Protein AF-A0A0P0WPS3-F1 (afdb_monomer)

Radius of gyration: 24.58 Å; Cα contacts (8 Å, |Δi|>4): 95; chains: 1; bounding box: 66×48×51 Å

Nearest PDB structures (foldseek):
  7q2n-assembly1_BBB  TM=8.056E-01  e=1.743E+00  Bos taurus
  2ya3-assembly1_B  TM=7.926E-01  e=4.253E+00  Homo sapiens
  4wpy-assembly1_A-2  TM=3.684E-01  e=7.079E+00  Mycobacterium tuberculosis H37Rv
  8yka-assembly1_2  TM=2.834E-01  e=4.253E+00  Homo sapiens

Secondary structure (DSSP, 8-state):
-PPP--TTTTS-TT---TT--EEEEE-TT--EEEEEEEEETTEEEEEEEEE-SSS---GGGS-HHHHHHHTTS-SSPPPHHHHHHHHHHHHHHHHHHHHHHHHHHHHHHSS----------

Organism: Oryza sativa subsp. japonica (NCBI:txid39947)

InterPro domains:
  IPR007763 NADH dehydrogenase [ubiquinone] 1 alpha subcomplex subunit 12 [PF05071] (23-98)
  IPR007763 NADH dehydrogenase [ubiquinone] 1 alpha subcomplex subunit 12 [PTHR12910] (20-105)

Solvent-accessible surface area (backbone atoms only — not comparable to full-atom values): 7709 Å² total; per-residue (Å²): 136,85,78,80,80,59,88,70,66,81,77,56,100,75,80,84,52,86,68,45,79,41,82,76,50,66,52,97,81,52,30,36,33,36,37,31,48,43,77,54,96,88,40,81,43,76,50,56,52,75,47,59,52,70,90,64,77,58,73,83,75,57,54,66,63,56,51,37,30,57,70,62,78,35,90,58,78,75,48,75,67,56,52,52,53,51,49,54,50,51,51,51,51,52,50,50,52,52,51,54,56,48,52,56,48,50,62,51,65,73,46,66,80,78,88,72,85,88,88,83,132

Mean predicted aligned error: 14.57 Å

Structure (mmCIF, N/CA/C/O backbone):
data_AF-A0A0P0WPS3-F1
#
_entry.id   AF-A0A0P0WPS3-F1
#
loop_
_atom_site.group_PDB
_atom_site.id
_atom_site.type_symbol
_atom_site.label_atom_id
_atom_site.label_alt_id
_atom_site.label_comp_id
_atom_site.label_asym_id
_atom_site.label_entity_id
_atom_site.label_seq_id
_atom_site.pdbx_PDB_ins_code
_atom_site.Cartn_x
_atom_site.Cartn_y
_atom_site.Cartn_z
_atom_site.occupancy
_atom_site.B_iso_or_equiv
_atom_site.auth_seq_id
_atom_site.auth_comp_id
_atom_site.auth_asym_id
_atom_site.auth_atom_id
_atom_site.pdbx_PDB_model_num
ATOM 1 N N . ILE A 1 1 ? 18.694 13.861 -26.338 1.00 37.62 1 ILE A N 1
ATOM 2 C CA . ILE A 1 1 ? 17.972 13.960 -25.041 1.00 37.62 1 ILE A CA 1
ATOM 3 C C . ILE A 1 1 ? 16.511 13.584 -25.287 1.00 37.62 1 ILE A C 1
ATOM 5 O O . ILE A 1 1 ? 15.753 14.385 -25.819 1.00 37.62 1 ILE A O 1
ATOM 9 N N . GLY A 1 2 ? 16.146 12.322 -25.041 1.00 38.88 2 GLY A N 1
ATOM 10 C CA . GLY A 1 2 ? 14.809 11.796 -25.344 1.00 38.88 2 GLY A CA 1
ATOM 11 C C . GLY A 1 2 ? 13.802 12.189 -24.266 1.00 38.88 2 GLY A C 1
ATOM 12 O O . GLY A 1 2 ? 13.968 11.822 -23.107 1.00 38.88 2 GLY A O 1
ATOM 13 N N . ARG A 1 3 ? 12.770 12.948 -24.641 1.00 44.50 3 ARG A N 1
ATOM 14 C CA . ARG A 1 3 ? 11.701 13.388 -23.737 1.00 44.50 3 ARG A CA 1
ATOM 15 C C . ARG A 1 3 ? 10.799 12.186 -23.414 1.00 44.50 3 ARG A C 1
ATOM 17 O O . ARG A 1 3 ? 10.202 11.614 -24.324 1.00 44.50 3 ARG A O 1
ATOM 24 N N . CYS A 1 4 ? 10.718 11.788 -22.144 1.00 40.66 4 CYS A N 1
ATOM 25 C CA . CYS A 1 4 ? 9.816 10.725 -21.697 1.00 40.66 4 CYS A CA 1
ATOM 26 C C . CYS A 1 4 ? 8.362 11.166 -21.945 1.00 40.66 4 CYS A C 1
ATOM 28 O O . CYS A 1 4 ? 7.926 12.194 -21.428 1.00 40.66 4 CYS A O 1
ATOM 30 N N . ARG A 1 5 ? 7.634 10.430 -22.794 1.00 45.94 5 ARG A N 1
ATOM 31 C CA . ARG A 1 5 ? 6.249 10.735 -23.201 1.00 45.94 5 ARG A CA 1
ATOM 32 C C . ARG A 1 5 ? 5.192 10.173 -22.245 1.00 45.94 5 ARG A C 1
ATOM 34 O O . ARG A 1 5 ? 4.003 10.338 -22.509 1.00 45.94 5 ARG A O 1
ATOM 41 N N . SER A 1 6 ? 5.585 9.528 -21.146 1.00 46.59 6 SER A N 1
ATOM 42 C CA . SER A 1 6 ? 4.623 9.044 -20.160 1.00 46.59 6 SER A CA 1
ATOM 43 C C . SER A 1 6 ? 3.906 10.240 -19.531 1.00 46.59 6 SER A C 1
ATOM 45 O O . SER A 1 6 ? 4.515 11.146 -18.961 1.00 46.59 6 SER A O 1
ATOM 47 N N . SER A 1 7 ? 2.572 10.256 -19.613 1.00 50.09 7 SER A N 1
ATOM 48 C CA . SER A 1 7 ? 1.736 11.308 -19.012 1.00 50.09 7 SER A CA 1
ATOM 49 C C . SER A 1 7 ? 1.868 11.393 -17.482 1.00 50.09 7 SER A C 1
ATOM 51 O O . SER A 1 7 ? 1.290 12.281 -16.862 1.00 50.09 7 SER A O 1
ATOM 53 N N . TRP A 1 8 ? 2.622 10.465 -16.897 1.00 49.78 8 TRP A N 1
ATOM 54 C CA . TRP A 1 8 ? 2.817 10.213 -15.478 1.00 49.78 8 TRP A CA 1
ATOM 55 C C . TRP A 1 8 ? 4.001 10.993 -14.895 1.00 49.78 8 TRP A C 1
ATOM 57 O O . TRP A 1 8 ? 3.974 11.363 -13.727 1.00 49.78 8 TRP A O 1
ATOM 67 N N . CYS A 1 9 ? 4.997 11.353 -15.714 1.00 50.47 9 CYS A N 1
ATOM 68 C CA . CYS A 1 9 ? 6.185 12.087 -15.264 1.00 50.47 9 CYS A CA 1
ATOM 69 C C . CYS A 1 9 ? 5.965 13.599 -15.050 1.00 50.47 9 CYS A C 1
ATOM 71 O O . CYS A 1 9 ? 6.931 14.320 -14.818 1.00 50.47 9 CYS A O 1
ATOM 73 N N . ARG A 1 10 ? 4.729 14.117 -15.106 1.00 51.72 10 ARG A N 1
ATOM 74 C CA . ARG A 1 10 ? 4.473 15.567 -14.959 1.00 51.72 10 ARG A CA 1
ATOM 75 C C . ARG A 1 10 ? 4.491 16.091 -13.513 1.00 51.72 10 ARG A C 1
ATOM 77 O O . ARG A 1 10 ? 4.317 17.287 -13.329 1.00 51.72 10 ARG A O 1
ATOM 84 N N . GLY A 1 11 ? 4.699 15.239 -12.504 1.00 50.69 11 GLY A N 1
ATOM 85 C CA . GLY A 1 11 ? 4.648 15.640 -11.087 1.00 50.69 11 GLY A CA 1
ATOM 86 C C . GLY A 1 11 ? 5.979 15.629 -10.329 1.00 50.69 11 GLY A C 1
ATOM 87 O O . GLY A 1 11 ? 6.075 16.246 -9.276 1.00 50.69 11 GLY A O 1
ATOM 88 N N . CYS A 1 12 ? 7.018 14.966 -10.844 1.00 50.66 12 CYS A N 1
ATOM 89 C CA . CYS A 1 12 ? 8.293 14.825 -10.138 1.00 50.66 12 CYS A CA 1
ATOM 90 C C . CYS A 1 12 ? 9.340 15.718 -10.812 1.00 50.66 12 CYS A C 1
ATOM 92 O O . CYS A 1 12 ? 9.946 15.313 -11.804 1.00 50.66 12 CYS A O 1
ATOM 94 N N . TRP A 1 13 ? 9.556 16.926 -10.282 1.00 50.75 13 TRP A N 1
ATOM 95 C CA . TRP A 1 13 ? 10.425 17.984 -10.838 1.00 50.75 13 TRP A CA 1
ATOM 96 C C . TRP A 1 13 ? 11.934 17.622 -10.942 1.00 50.75 13 TRP A C 1
ATOM 98 O O . TRP A 1 13 ? 12.768 18.498 -11.137 1.00 50.75 13 TRP A O 1
ATOM 108 N N . GLY A 1 14 ? 12.315 16.339 -10.867 1.00 49.66 14 GLY A N 1
ATOM 109 C CA . GLY A 1 14 ? 13.713 15.887 -10.929 1.00 49.66 14 GLY A CA 1
ATOM 110 C C . GLY A 1 14 ? 13.968 14.474 -11.476 1.00 49.66 14 GLY A C 1
ATOM 111 O O . GLY A 1 14 ? 15.123 14.051 -11.530 1.00 49.66 14 GLY A O 1
ATOM 112 N N . CYS A 1 15 ? 12.954 13.719 -11.917 1.00 52.62 15 CYS A N 1
ATOM 113 C CA . CYS A 1 15 ? 13.164 12.347 -12.410 1.00 52.62 15 CYS A CA 1
ATOM 114 C C . CYS A 1 15 ? 13.549 12.316 -13.897 1.00 52.62 15 CYS A C 1
ATOM 116 O O . CYS A 1 15 ? 12.742 12.008 -14.767 1.00 52.62 15 CYS A O 1
ATOM 118 N N . SER A 1 16 ? 14.810 12.647 -14.188 1.00 53.50 16 SER A N 1
ATOM 119 C CA . SER A 1 16 ? 15.338 12.761 -15.559 1.00 53.50 16 SER A CA 1
ATOM 120 C C . SER A 1 16 ? 16.049 11.499 -16.083 1.00 53.50 16 SER A C 1
ATOM 122 O O . SER A 1 16 ? 16.721 11.549 -17.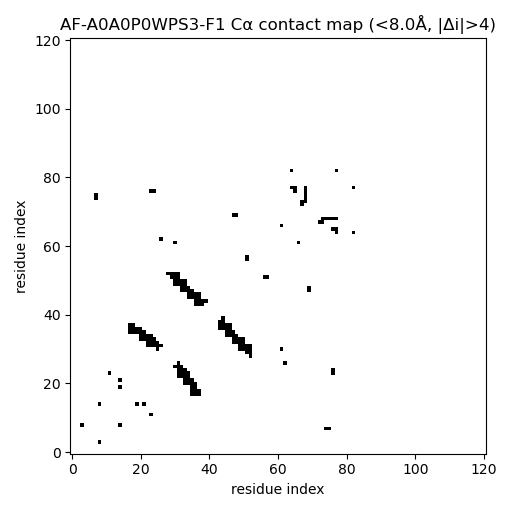109 1.00 53.50 16 SER A O 1
ATOM 124 N N . ALA A 1 17 ? 15.951 10.349 -15.404 1.00 53.94 17 ALA A N 1
ATOM 125 C CA . ALA A 1 17 ? 16.716 9.158 -15.785 1.00 53.94 17 ALA A CA 1
ATOM 126 C C . ALA A 1 17 ? 15.872 7.885 -15.846 1.00 53.94 17 ALA A C 1
ATOM 128 O O . ALA A 1 17 ? 15.245 7.493 -14.861 1.00 53.94 17 ALA A O 1
ATOM 129 N N . ARG A 1 18 ? 15.947 7.203 -16.996 1.00 60.72 18 ARG A N 1
ATOM 130 C CA . ARG A 1 18 ? 15.572 5.789 -17.131 1.00 60.72 18 ARG A CA 1
ATOM 131 C C . ARG A 1 18 ? 16.290 4.977 -16.049 1.00 60.72 18 ARG A C 1
ATOM 133 O O . ARG A 1 18 ? 17.467 5.220 -15.784 1.00 60.72 18 ARG A O 1
ATOM 140 N N . GLY A 1 19 ? 15.587 4.051 -15.403 1.00 66.75 19 GLY A N 1
ATOM 141 C CA . GLY A 1 19 ? 16.182 3.151 -14.419 1.00 66.75 19 GLY A CA 1
ATOM 142 C C . GLY A 1 19 ? 16.510 3.746 -13.042 1.00 66.75 19 GLY A C 1
ATOM 143 O O . GLY A 1 19 ? 17.018 2.993 -12.211 1.00 66.75 19 GLY A O 1
ATOM 144 N N . ARG A 1 20 ? 16.209 5.020 -12.736 1.00 75.75 20 ARG A N 1
ATOM 145 C CA . ARG A 1 20 ? 16.279 5.526 -11.348 1.00 75.75 20 ARG A CA 1
ATOM 146 C C . ARG A 1 20 ? 14.961 5.290 -10.612 1.00 75.75 20 ARG A C 1
ATOM 148 O O . ARG A 1 20 ? 13.888 5.502 -11.170 1.00 75.75 20 ARG A O 1
ATOM 155 N N . ARG A 1 21 ? 15.059 4.881 -9.342 1.00 86.38 21 ARG A N 1
ATOM 156 C CA . ARG A 1 21 ? 13.918 4.871 -8.418 1.00 86.38 21 ARG A CA 1
ATOM 157 C C . ARG A 1 21 ? 13.489 6.310 -8.120 1.00 86.38 21 ARG A C 1
ATOM 159 O O . ARG A 1 21 ? 14.332 7.147 -7.809 1.00 86.38 21 ARG A O 1
ATOM 166 N N . CYS A 1 22 ? 12.194 6.579 -8.186 1.00 87.56 22 CYS A N 1
ATOM 167 C CA . CYS A 1 22 ? 11.591 7.871 -7.876 1.00 87.56 22 CYS A CA 1
ATOM 168 C C . CYS A 1 22 ? 10.641 7.699 -6.696 1.00 87.56 22 CYS A C 1
ATOM 170 O O . CYS A 1 22 ? 9.760 6.842 -6.745 1.00 87.56 22 CYS A O 1
ATOM 172 N N . GLN A 1 23 ? 10.824 8.488 -5.635 1.00 89.69 23 GLN A N 1
ATOM 173 C CA . GLN A 1 23 ? 9.855 8.535 -4.543 1.00 89.69 23 GLN A CA 1
ATOM 174 C C . GLN A 1 23 ? 8.621 9.299 -5.014 1.00 89.69 23 GLN A C 1
ATOM 176 O O . GLN A 1 23 ? 8.730 10.426 -5.487 1.00 89.69 23 GLN A O 1
ATOM 181 N N . VAL A 1 24 ? 7.459 8.671 -4.888 1.00 90.12 24 VAL A N 1
ATOM 182 C CA . VAL A 1 24 ? 6.177 9.215 -5.344 1.00 90.12 24 VAL A CA 1
ATOM 183 C C . VAL A 1 24 ? 5.407 9.845 -4.189 1.00 90.12 24 VAL A C 1
ATOM 185 O O . VAL A 1 24 ? 4.739 10.857 -4.371 1.00 90.12 24 VAL A O 1
ATOM 188 N N . GLY A 1 25 ? 5.527 9.275 -2.991 1.00 90.38 25 GLY A N 1
ATOM 189 C CA . GLY A 1 25 ? 4.886 9.812 -1.799 1.00 90.38 25 GLY A CA 1
ATOM 190 C C . GLY A 1 25 ? 5.204 9.013 -0.546 1.00 90.38 25 GLY A C 1
ATOM 191 O O . GLY A 1 25 ? 6.032 8.095 -0.558 1.00 90.38 25 GLY A O 1
ATOM 192 N N . ALA A 1 26 ? 4.541 9.392 0.538 1.00 91.75 26 ALA A N 1
ATOM 193 C CA . ALA A 1 26 ? 4.541 8.676 1.800 1.00 91.75 26 ALA A CA 1
ATOM 194 C C . ALA A 1 26 ? 3.142 8.730 2.422 1.00 91.75 26 ALA A C 1
ATOM 196 O O . ALA A 1 26 ? 2.398 9.681 2.175 1.00 91.75 26 ALA A O 1
ATOM 197 N N . ASP A 1 27 ? 2.784 7.719 3.209 1.00 90.25 27 ASP A N 1
ATOM 198 C CA . ASP A 1 27 ? 1.541 7.722 3.984 1.00 90.25 27 ASP A CA 1
ATOM 199 C C . ASP A 1 27 ? 1.757 8.207 5.427 1.00 90.25 27 ASP A C 1
ATOM 201 O O . ASP A 1 27 ? 2.877 8.488 5.861 1.00 90.25 27 ASP A O 1
ATOM 205 N N . LYS A 1 28 ? 0.662 8.287 6.193 1.00 87.81 28 LYS A N 1
ATOM 206 C CA . LYS A 1 28 ? 0.682 8.693 7.607 1.00 87.81 28 LYS A CA 1
ATOM 207 C C . LYS A 1 28 ? 1.438 7.723 8.525 1.00 87.81 28 LYS A C 1
ATOM 209 O O . LYS A 1 28 ? 1.840 8.109 9.617 1.00 87.81 28 LYS A O 1
ATOM 214 N N . PHE A 1 29 ? 1.620 6.473 8.097 1.00 87.69 29 PHE A N 1
ATOM 215 C CA . PHE A 1 29 ? 2.398 5.468 8.822 1.00 87.69 29 PHE A CA 1
ATOM 216 C C . PHE A 1 29 ? 3.895 5.588 8.504 1.00 87.69 29 PHE A C 1
ATOM 218 O O . PHE A 1 29 ? 4.732 5.019 9.198 1.00 87.69 29 PHE A O 1
ATOM 225 N N . GLY A 1 30 ? 4.247 6.409 7.510 1.00 88.62 30 GLY A N 1
ATOM 226 C CA . GLY A 1 30 ? 5.602 6.672 7.055 1.00 88.62 30 GLY A CA 1
ATOM 227 C C . GLY A 1 30 ? 6.119 5.653 6.045 1.00 88.62 30 GLY A C 1
ATOM 228 O O . GLY A 1 30 ? 7.316 5.668 5.746 1.00 88.62 30 GLY A O 1
ATOM 229 N N . ASN A 1 31 ? 5.244 4.806 5.500 1.00 92.06 31 ASN A N 1
ATOM 230 C CA . ASN A 1 31 ? 5.594 3.953 4.374 1.00 92.06 31 ASN A CA 1
ATOM 231 C C . ASN A 1 31 ? 5.870 4.840 3.162 1.00 92.06 31 ASN A C 1
ATOM 233 O O . ASN A 1 31 ? 5.136 5.798 2.905 1.00 92.06 31 ASN A O 1
ATOM 237 N N . ARG A 1 32 ? 6.933 4.539 2.419 1.00 92.56 32 ARG A N 1
ATOM 238 C CA . ARG A 1 32 ? 7.357 5.317 1.251 1.00 92.56 32 ARG A CA 1
ATOM 239 C C . ARG A 1 32 ? 7.064 4.547 -0.023 1.00 92.56 32 ARG A C 1
ATOM 241 O O . ARG A 1 32 ? 7.406 3.375 -0.138 1.00 92.56 32 ARG A O 1
ATOM 248 N N . TYR A 1 33 ? 6.495 5.231 -1.002 1.00 93.38 33 TYR A N 1
ATOM 249 C CA . TYR A 1 33 ? 6.058 4.629 -2.255 1.00 93.38 33 TYR A CA 1
ATOM 250 C C . TYR A 1 33 ? 6.972 5.063 -3.387 1.00 93.38 33 TYR A C 1
ATOM 252 O O . TYR A 1 33 ? 7.309 6.245 -3.506 1.00 93.38 33 TYR A O 1
ATOM 260 N N . PHE A 1 34 ? 7.373 4.109 -4.219 1.00 92.44 34 PHE A N 1
ATOM 261 C CA . PHE A 1 34 ? 8.365 4.318 -5.261 1.00 92.44 34 PHE A CA 1
ATOM 262 C C . PHE A 1 34 ? 7.886 3.815 -6.612 1.00 92.44 34 PHE A C 1
ATOM 264 O O . PHE A 1 34 ? 7.082 2.888 -6.712 1.00 92.44 34 PHE A O 1
ATOM 271 N N . THR A 1 35 ? 8.431 4.430 -7.655 1.00 91.00 35 THR A N 1
ATOM 272 C CA . THR A 1 35 ? 8.283 3.984 -9.034 1.00 91.00 35 THR A CA 1
ATOM 273 C C . THR A 1 35 ? 9.638 3.880 -9.725 1.00 91.00 35 THR A C 1
ATOM 275 O O . THR A 1 35 ? 10.572 4.622 -9.402 1.00 91.00 35 THR A O 1
ATOM 278 N N . ARG A 1 36 ? 9.754 2.965 -10.685 1.00 87.81 36 ARG A N 1
ATOM 279 C CA . ARG A 1 36 ? 10.887 2.868 -11.607 1.00 87.81 36 ARG A CA 1
ATOM 280 C C . ARG A 1 36 ? 10.383 2.435 -12.962 1.00 87.81 36 ARG A C 1
ATOM 282 O O . ARG A 1 36 ? 9.658 1.453 -13.070 1.00 87.81 36 ARG A O 1
ATOM 289 N N . VAL A 1 37 ? 10.820 3.155 -13.984 1.00 85.94 37 VAL A N 1
ATOM 290 C CA . VAL A 1 37 ? 10.582 2.763 -15.367 1.00 85.94 37 VAL A CA 1
ATOM 291 C C . VAL A 1 37 ? 11.771 1.938 -15.839 1.00 85.94 37 VAL A C 1
ATOM 293 O O . VAL A 1 37 ? 12.912 2.420 -15.806 1.00 85.94 37 VAL A O 1
ATOM 296 N N . GLU A 1 38 ? 11.492 0.710 -16.252 1.00 85.56 38 GLU A N 1
ATOM 297 C CA . GLU A 1 38 ? 12.445 -0.239 -16.821 1.00 85.56 38 GLU A CA 1
ATOM 298 C C . GLU A 1 38 ? 11.981 -0.642 -18.222 1.00 85.56 38 GLU A C 1
ATOM 300 O O . GLU A 1 38 ? 10.789 -0.635 -18.519 1.00 85.56 38 GLU A O 1
ATOM 305 N N . GLU A 1 39 ? 12.931 -0.952 -19.097 1.00 86.25 39 GLU A N 1
ATOM 306 C CA . GLU A 1 39 ? 12.632 -1.543 -20.399 1.00 86.25 39 GLU A CA 1
ATOM 307 C C . GLU A 1 39 ? 12.705 -3.063 -20.238 1.00 86.25 39 GLU A C 1
ATOM 309 O O . GLU A 1 39 ? 13.758 -3.593 -19.882 1.00 86.25 39 GLU A O 1
ATOM 314 N N . VAL A 1 40 ? 11.576 -3.743 -20.433 1.00 84.44 40 VAL A N 1
ATOM 315 C CA . VAL A 1 40 ? 11.436 -5.201 -20.360 1.00 84.44 40 VAL A CA 1
ATOM 316 C C . VAL A 1 40 ? 10.905 -5.655 -21.717 1.00 84.44 40 VAL A C 1
ATOM 318 O O . VAL A 1 40 ? 9.854 -5.192 -22.149 1.00 84.44 40 VAL A O 1
ATOM 321 N N . ASP A 1 41 ? 11.668 -6.479 -22.437 1.00 86.38 41 ASP A N 1
ATOM 322 C CA . ASP A 1 41 ? 11.313 -6.989 -23.775 1.00 86.38 41 ASP A CA 1
ATOM 323 C C . ASP A 1 41 ? 10.932 -5.899 -24.804 1.00 8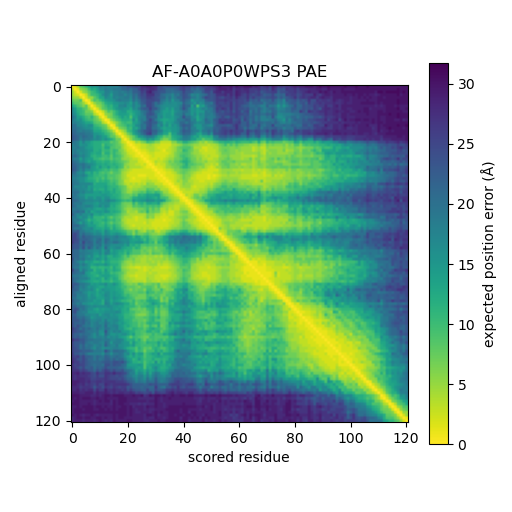6.38 41 ASP A C 1
ATOM 325 O O . ASP A 1 41 ? 10.042 -6.066 -25.636 1.00 86.38 41 ASP A O 1
ATOM 329 N N . GLY A 1 42 ? 11.599 -4.740 -24.742 1.00 86.19 42 GLY A N 1
ATOM 330 C CA . GLY A 1 42 ? 11.320 -3.586 -25.609 1.00 86.19 42 GLY A CA 1
ATOM 331 C C . GLY A 1 42 ? 10.068 -2.788 -25.222 1.00 86.19 42 GLY A C 1
ATOM 332 O O . GLY A 1 42 ? 9.748 -1.784 -25.864 1.00 86.19 42 GLY A O 1
ATOM 333 N N . VAL A 1 43 ? 9.374 -3.188 -24.154 1.00 83.69 43 VAL A N 1
ATOM 334 C CA . VAL A 1 43 ? 8.235 -2.477 -23.577 1.00 83.69 43 VAL A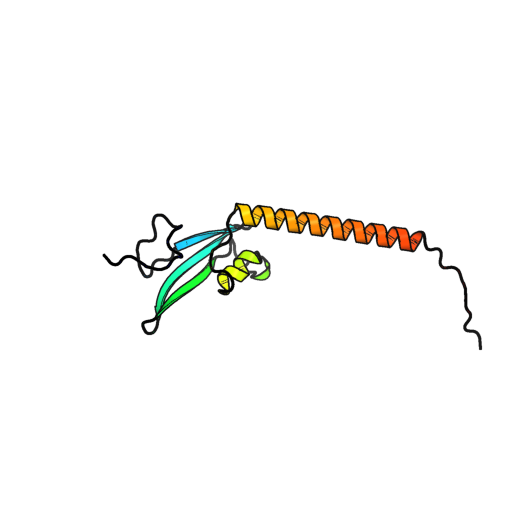 CA 1
ATOM 335 C C . VAL A 1 43 ? 8.698 -1.694 -22.351 1.00 83.69 43 VAL A C 1
ATOM 337 O O . VAL A 1 43 ? 9.390 -2.198 -21.471 1.00 83.69 43 VAL A O 1
ATOM 340 N N . MET A 1 44 ? 8.319 -0.418 -22.286 1.00 82.81 44 MET A N 1
ATOM 341 C CA . MET A 1 44 ? 8.596 0.424 -21.122 1.00 82.81 44 MET A CA 1
ATOM 342 C C . MET A 1 44 ? 7.577 0.114 -20.023 1.00 82.81 44 MET A C 1
ATOM 344 O O . MET A 1 44 ? 6.440 0.586 -20.085 1.00 82.81 44 MET A O 1
ATOM 348 N N . GLU A 1 45 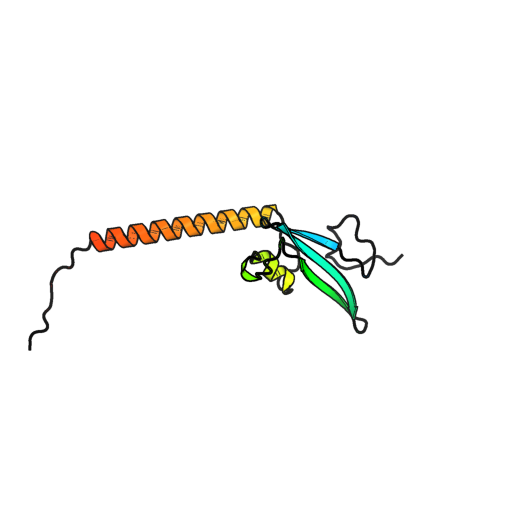? 7.989 -0.649 -19.015 1.00 84.19 45 GLU A N 1
ATOM 349 C CA . GLU A 1 45 ? 7.162 -1.010 -17.868 1.00 84.19 45 GLU A CA 1
ATOM 350 C C . GLU A 1 45 ? 7.471 -0.130 -16.656 1.00 84.19 45 GLU A C 1
ATOM 352 O O . GLU A 1 45 ? 8.622 0.175 -16.333 1.00 84.19 45 GLU A O 1
ATOM 357 N N . GLU A 1 46 ? 6.420 0.285 -15.954 1.00 83.81 46 GLU A N 1
ATOM 358 C CA . GLU A 1 46 ? 6.545 1.032 -14.709 1.00 83.81 46 GLU A CA 1
ATOM 359 C C . GLU A 1 46 ? 6.332 0.094 -13.519 1.00 83.81 46 GLU A C 1
ATOM 361 O O . GLU A 1 46 ? 5.207 -0.292 -13.204 1.00 83.81 46 GLU A O 1
ATOM 366 N N . LYS A 1 47 ? 7.419 -0.236 -12.820 1.00 89.88 47 LYS A N 1
ATOM 367 C CA . LYS A 1 47 ? 7.367 -0.974 -11.558 1.00 89.88 47 LYS A CA 1
ATOM 368 C C . LYS A 1 47 ? 7.027 -0.029 -10.414 1.00 89.88 47 LYS A C 1
ATOM 370 O O . LYS A 1 47 ? 7.531 1.096 -10.352 1.00 89.88 47 LYS A O 1
ATOM 375 N N . ARG A 1 48 ? 6.194 -0.504 -9.488 1.00 92.62 48 ARG A N 1
ATOM 376 C CA . ARG A 1 48 ? 5.777 0.217 -8.280 1.00 92.62 48 ARG A CA 1
ATOM 377 C C . ARG A 1 48 ? 5.992 -0.661 -7.064 1.00 92.62 48 ARG A C 1
ATOM 379 O O . ARG A 1 48 ? 5.721 -1.856 -7.118 1.00 92.62 48 ARG A O 1
ATOM 386 N N . TRP A 1 49 ? 6.478 -0.075 -5.979 1.00 93.25 49 TRP A N 1
ATOM 387 C CA . TRP A 1 49 ? 6.657 -0.792 -4.719 1.00 93.25 49 TRP A CA 1
ATOM 388 C C . TRP A 1 49 ? 6.573 0.152 -3.523 1.00 93.25 49 TRP A C 1
ATOM 390 O O . TRP A 1 49 ? 6.642 1.378 -3.660 1.00 93.25 49 TRP A O 1
ATOM 400 N N . VAL A 1 50 ? 6.426 -0.443 -2.344 1.00 93.56 50 VAL A N 1
ATOM 401 C CA . VAL A 1 50 ? 6.399 0.240 -1.052 1.00 93.56 50 VAL A CA 1
ATOM 402 C C . VAL A 1 50 ? 7.608 -0.186 -0.223 1.00 93.56 50 VAL A C 1
ATOM 404 O O . VAL A 1 50 ? 8.011 -1.346 -0.242 1.00 93.56 50 VAL A O 1
ATOM 407 N N . GLU A 1 51 ? 8.201 0.762 0.494 1.00 92.94 51 GLU A N 1
ATOM 408 C CA . GLU A 1 51 ? 9.109 0.497 1.606 1.00 92.94 51 GLU A CA 1
ATOM 409 C C . GLU A 1 51 ? 8.376 0.817 2.905 1.00 92.94 51 GLU A C 1
ATOM 411 O O . GLU A 1 51 ? 8.006 1.971 3.144 1.00 92.94 51 GLU A O 1
ATOM 416 N N . PHE A 1 52 ? 8.170 -0.203 3.733 1.00 92.94 52 PHE A N 1
ATOM 417 C CA . PHE A 1 52 ? 7.518 -0.057 5.028 1.00 92.94 52 PHE A CA 1
ATOM 418 C C . PHE A 1 52 ? 8.400 0.706 6.014 1.00 92.94 52 PHE A C 1
ATOM 420 O O . PHE A 1 52 ? 9.631 0.597 5.991 1.00 92.94 52 PHE A O 1
ATOM 427 N N . LYS A 1 53 ? 7.772 1.486 6.896 1.00 88.56 53 LYS A N 1
ATOM 428 C CA . LYS A 1 53 ? 8.486 2.091 8.019 1.00 88.56 53 LYS A CA 1
ATOM 429 C C . LYS A 1 53 ? 8.591 1.083 9.162 1.00 88.56 53 LYS A C 1
ATOM 431 O O . LYS A 1 53 ? 7.593 0.745 9.783 1.00 88.56 53 LYS A O 1
ATOM 436 N N . GLY A 1 54 ? 9.820 0.705 9.504 1.00 84.38 54 GLY A N 1
ATOM 437 C CA . GLY A 1 54 ? 10.105 -0.221 10.602 1.00 84.38 54 GLY A CA 1
ATOM 438 C C . GLY A 1 54 ? 10.232 -1.672 10.138 1.00 84.38 54 GLY A C 1
ATOM 439 O O . GLY A 1 54 ? 10.283 -1.951 8.943 1.00 84.38 54 GLY A O 1
ATOM 440 N N . SER A 1 55 ? 10.342 -2.584 11.104 1.00 74.94 55 SER A N 1
ATOM 441 C CA . SER A 1 55 ? 10.535 -4.019 10.848 1.00 74.94 55 SER A CA 1
ATOM 442 C C . SER A 1 55 ? 9.241 -4.749 10.488 1.00 74.94 55 SER A C 1
ATOM 444 O O . SER A 1 55 ? 9.291 -5.877 10.008 1.00 74.94 55 SER A O 1
ATOM 446 N N . ASP A 1 5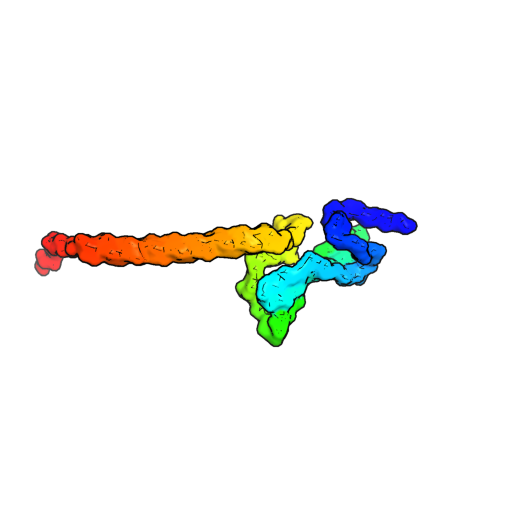6 ? 8.094 -4.118 10.734 1.00 66.81 56 ASP A N 1
ATOM 447 C CA . ASP A 1 56 ? 6.784 -4.703 10.494 1.00 66.81 56 ASP A CA 1
ATOM 448 C C . ASP A 1 56 ? 6.376 -4.449 9.036 1.00 66.81 56 ASP A C 1
ATOM 450 O O . ASP A 1 56 ? 6.015 -3.339 8.643 1.00 66.81 56 ASP A O 1
ATOM 454 N N . GLN A 1 57 ? 6.546 -5.472 8.197 1.00 77.50 57 GLN A N 1
ATOM 455 C CA . GLN A 1 57 ? 6.202 -5.446 6.772 1.00 77.50 57 GLN A CA 1
ATOM 456 C C . GLN A 1 57 ? 4.757 -5.905 6.542 1.00 77.50 57 GLN A C 1
ATOM 458 O O . GLN A 1 57 ? 4.483 -6.713 5.651 1.00 77.50 57 GLN A O 1
ATOM 463 N N . ASP A 1 58 ? 3.824 -5.428 7.363 1.00 82.12 58 ASP A N 1
ATOM 464 C CA . ASP A 1 58 ? 2.429 -5.820 7.239 1.00 82.12 58 ASP A CA 1
ATOM 465 C C . ASP A 1 58 ? 1.739 -5.059 6.100 1.00 82.12 58 ASP A C 1
ATOM 467 O O . ASP A 1 58 ? 1.383 -3.882 6.204 1.00 82.12 58 ASP A O 1
ATOM 471 N N . GLN A 1 59 ? 1.498 -5.763 4.994 1.00 83.50 59 GLN A N 1
ATOM 472 C CA . GLN A 1 59 ? 0.782 -5.236 3.832 1.00 83.50 59 GLN A CA 1
ATOM 473 C C . GLN A 1 59 ? -0.654 -4.802 4.158 1.00 83.50 59 GLN A C 1
ATOM 475 O O . GLN A 1 59 ? -1.217 -3.984 3.429 1.00 83.50 59 GLN A O 1
ATOM 480 N N . THR A 1 60 ? -1.248 -5.297 5.250 1.00 85.69 60 THR A N 1
ATOM 481 C CA . THR A 1 60 ? -2.602 -4.908 5.664 1.00 85.69 60 THR A CA 1
ATOM 482 C C . THR A 1 60 ? -2.663 -3.492 6.245 1.00 85.69 60 THR A C 1
ATOM 484 O O . THR A 1 60 ? -3.736 -2.886 6.260 1.00 85.69 60 THR A O 1
ATOM 487 N N . THR A 1 61 ? -1.520 -2.916 6.645 1.00 85.62 61 THR A N 1
ATOM 488 C CA . THR A 1 61 ? -1.442 -1.519 7.114 1.00 85.62 61 THR A CA 1
ATOM 489 C C . THR A 1 61 ? -1.396 -0.488 5.983 1.00 85.62 61 THR A C 1
ATOM 491 O O . THR A 1 61 ? -1.618 0.704 6.218 1.00 85.62 61 THR A O 1
ATOM 494 N N . VAL A 1 62 ? -1.156 -0.921 4.742 1.00 89.50 62 VAL A N 1
ATOM 495 C CA . VAL A 1 62 ? -1.137 -0.038 3.570 1.00 89.50 62 VAL A CA 1
ATOM 496 C C . VAL A 1 62 ? -2.545 0.504 3.312 1.00 89.50 62 VAL A C 1
ATOM 498 O O . VAL A 1 62 ? -3.524 -0.237 3.250 1.00 89.50 62 VAL A O 1
ATOM 501 N N . GLN A 1 63 ? -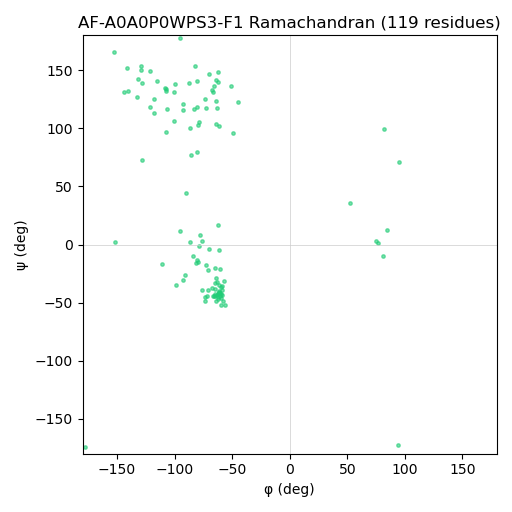2.672 1.820 3.127 1.00 91.44 63 GLN A N 1
ATOM 502 C CA . GLN A 1 63 ? -3.968 2.430 2.811 1.00 91.44 63 GLN A CA 1
ATOM 503 C C . GLN A 1 63 ? -4.481 1.933 1.447 1.00 91.44 63 GLN A C 1
ATOM 505 O O . GLN A 1 63 ? -3.708 1.815 0.496 1.00 91.44 63 GLN A O 1
ATOM 510 N N . VAL A 1 64 ? -5.792 1.696 1.313 1.00 91.81 64 VAL A N 1
ATOM 511 C CA . VAL A 1 64 ? -6.372 1.093 0.093 1.00 91.81 64 VAL A CA 1
ATOM 512 C C . VAL A 1 64 ? -6.070 1.889 -1.182 1.00 91.81 64 VAL A C 1
ATOM 514 O O . VAL A 1 64 ? -5.894 1.307 -2.245 1.00 91.81 64 VAL A O 1
ATOM 517 N N . GLU A 1 65 ? -5.947 3.215 -1.099 1.00 93.44 65 GLU A N 1
ATOM 518 C CA . GLU A 1 65 ? -5.629 4.065 -2.246 1.00 93.44 65 GLU A CA 1
ATOM 519 C C . GLU A 1 65 ? -4.228 3.782 -2.789 1.00 93.44 65 GLU A C 1
ATOM 521 O O . GLU A 1 65 ? -4.020 3.768 -4.006 1.00 93.44 65 GLU A O 1
ATOM 526 N N . TRP A 1 66 ? -3.284 3.524 -1.883 1.00 93.94 66 TRP A N 1
ATOM 527 C CA . TRP A 1 66 ? -1.937 3.102 -2.229 1.00 93.94 66 TRP A CA 1
ATOM 528 C C . TRP A 1 66 ? -1.926 1.676 -2.773 1.00 93.94 66 TRP A C 1
ATOM 530 O O . TRP A 1 66 ? -1.258 1.441 -3.774 1.00 93.94 66 TRP A O 1
ATOM 540 N N . ILE A 1 67 ? -2.720 0.758 -2.211 1.00 92.88 67 ILE A N 1
ATOM 541 C CA . ILE A 1 67 ? -2.886 -0.605 -2.748 1.00 92.88 67 ILE A CA 1
ATOM 542 C C . ILE A 1 67 ? -3.401 -0.556 -4.197 1.00 92.88 67 ILE A C 1
ATOM 544 O O . ILE A 1 67 ? -2.806 -1.157 -5.089 1.00 92.88 67 ILE A O 1
ATOM 548 N N . CYS A 1 68 ? -4.451 0.225 -4.471 1.00 93.06 68 CYS A N 1
ATOM 549 C CA . CYS A 1 68 ? -4.994 0.406 -5.820 1.00 93.06 68 CYS A CA 1
ATOM 550 C C . CYS A 1 68 ? -3.960 0.990 -6.798 1.00 93.06 68 CYS A C 1
ATOM 552 O O . CYS A 1 68 ? -3.942 0.633 -7.978 1.00 93.06 68 CYS A O 1
ATOM 554 N N . TRP A 1 69 ? -3.103 1.905 -6.335 1.00 93.31 69 TRP A N 1
ATOM 555 C CA . TRP A 1 69 ? -2.020 2.454 -7.152 1.00 93.31 69 TRP A CA 1
ATOM 556 C C . TRP A 1 69 ? -0.898 1.442 -7.393 1.00 93.31 69 TRP A C 1
ATOM 558 O O . TRP A 1 69 ? -0.465 1.296 -8.536 1.00 93.31 69 TRP A O 1
ATOM 568 N N . LEU A 1 70 ? -0.467 0.704 -6.370 1.00 93.12 70 LEU A N 1
ATOM 569 C CA . LEU A 1 70 ? 0.540 -0.354 -6.487 1.00 93.12 70 LEU A CA 1
ATOM 570 C C . LEU A 1 70 ? 0.092 -1.450 -7.465 1.00 93.12 70 LEU A C 1
ATOM 572 O O . LEU A 1 70 ? 0.865 -1.838 -8.334 1.00 93.12 70 LEU A O 1
ATOM 576 N N . ASN A 1 71 ? -1.179 -1.854 -7.405 1.00 91.75 71 ASN A N 1
ATOM 577 C CA . ASN A 1 71 ? -1.761 -2.902 -8.251 1.00 91.75 71 ASN A CA 1
ATOM 578 C C . ASN A 1 71 ? -2.064 -2.467 -9.695 1.00 91.75 71 ASN A C 1
ATOM 580 O O . ASN A 1 71 ? -2.677 -3.218 -10.450 1.00 91.75 71 ASN A O 1
ATOM 584 N N . GLY A 1 72 ? -1.732 -1.238 -10.097 1.00 88.62 72 GLY A N 1
ATOM 585 C CA . GLY A 1 72 ? -2.020 -0.776 -11.458 1.00 88.62 72 GLY A CA 1
ATOM 586 C C . GLY A 1 72 ? -3.453 -0.290 -11.694 1.00 88.62 72 GLY A C 1
ATOM 587 O O . GLY A 1 72 ? -3.700 0.344 -12.718 1.00 88.62 72 GLY A O 1
ATOM 588 N N . GLN A 1 73 ? -4.380 -0.503 -10.751 1.00 89.69 73 GLN A N 1
ATOM 589 C CA . GLN A 1 73 ? -5.781 -0.080 -10.890 1.00 89.69 73 GLN A CA 1
ATOM 590 C C . GLN A 1 73 ? -5.916 1.445 -10.985 1.00 89.69 73 GLN A C 1
ATOM 592 O O . GLN A 1 73 ? -6.796 1.958 -11.677 1.00 89.69 73 GLN A O 1
ATOM 597 N N . ARG A 1 74 ? -5.027 2.186 -10.316 1.00 88.00 74 ARG A N 1
ATOM 598 C CA . ARG A 1 74 ? -4.999 3.650 -10.344 1.00 88.00 74 ARG A CA 1
ATOM 599 C C . ARG A 1 74 ? -3.822 4.176 -11.166 1.00 88.00 74 ARG A C 1
ATOM 601 O O . ARG A 1 74 ? -2.678 3.780 -10.954 1.00 88.00 74 ARG A O 1
ATOM 608 N N . LYS A 1 75 ? -4.095 5.140 -12.062 1.00 86.50 75 LYS A N 1
ATOM 609 C CA . LYS A 1 75 ? -3.071 5.754 -12.933 1.00 86.50 75 LYS A CA 1
ATOM 610 C C . LYS A 1 75 ? -2.220 6.859 -12.290 1.00 86.50 75 LYS A C 1
ATOM 612 O O . LYS A 1 75 ? -1.242 7.315 -12.860 1.00 86.50 75 LYS A O 1
ATOM 617 N N . LYS A 1 76 ? -2.646 7.398 -11.158 1.00 87.25 76 LYS A N 1
ATOM 618 C CA . LYS A 1 76 ? -1.959 8.493 -10.464 1.00 87.25 76 LYS A CA 1
ATOM 619 C C . LYS A 1 76 ? -1.843 8.108 -9.006 1.00 87.25 76 LYS A C 1
ATOM 621 O O . LYS A 1 76 ? -2.778 7.504 -8.488 1.00 87.25 76 LYS A O 1
ATOM 626 N N . ALA A 1 77 ? -0.733 8.441 -8.363 1.00 89.44 77 ALA A N 1
ATOM 627 C CA . ALA A 1 77 ? -0.633 8.259 -6.924 1.00 89.44 77 ALA A CA 1
ATOM 628 C C . ALA A 1 77 ? -1.684 9.122 -6.205 1.00 89.44 77 ALA A C 1
ATOM 630 O O . ALA A 1 77 ? -2.052 10.180 -6.730 1.00 89.44 77 ALA A O 1
ATOM 631 N N . PRO A 1 78 ? -2.199 8.665 -5.054 1.00 91.06 78 PRO A N 1
ATOM 632 C CA . PRO A 1 78 ? -3.114 9.464 -4.255 1.00 91.06 78 PRO A CA 1
ATOM 633 C C . PRO A 1 78 ? -2.427 10.748 -3.775 1.00 91.06 78 PRO A C 1
ATOM 635 O O . PRO A 1 78 ? -1.245 10.737 -3.421 1.00 91.06 78 PRO A O 1
ATOM 638 N N . THR A 1 79 ? -3.155 11.864 -3.791 1.00 90.56 79 THR A N 1
ATOM 639 C CA . THR A 1 79 ? -2.641 13.140 -3.273 1.00 90.56 79 THR A CA 1
ATOM 640 C C . THR A 1 79 ? -2.800 13.190 -1.750 1.00 90.56 79 THR A C 1
ATOM 642 O O . THR A 1 79 ? -3.696 12.543 -1.211 1.00 90.56 79 THR A O 1
ATOM 645 N N . PRO A 1 80 ? -1.963 13.951 -1.021 1.00 87.19 80 PRO A N 1
ATOM 646 C CA . PRO A 1 80 ? -2.110 14.081 0.432 1.00 87.19 80 PRO A CA 1
ATOM 647 C C . PRO A 1 80 ? -3.477 14.652 0.838 1.00 87.19 80 PRO A C 1
ATOM 649 O O . PRO A 1 80 ? -4.048 14.228 1.837 1.00 87.19 80 PRO A O 1
ATOM 652 N N . GLU A 1 81 ? -4.017 15.570 0.036 1.00 90.19 81 GLU A N 1
ATOM 653 C CA . GLU A 1 81 ? -5.358 16.134 0.212 1.00 90.19 81 GLU A CA 1
ATOM 654 C C . GLU A 1 81 ? -6.446 15.064 0.059 1.00 90.19 81 GLU A C 1
ATOM 656 O O . GLU A 1 81 ? -7.275 14.889 0.948 1.00 90.19 81 GLU A O 1
ATOM 661 N N . GLU A 1 82 ? -6.380 14.261 -1.006 1.00 91.31 82 GLU A N 1
ATOM 662 C CA . GLU A 1 82 ? -7.319 13.162 -1.229 1.00 91.31 82 GLU A CA 1
ATOM 663 C C . GLU A 1 82 ? -7.250 12.118 -0.105 1.00 91.31 82 GLU A C 1
ATOM 665 O O . GLU A 1 82 ? -8.281 11.622 0.350 1.00 91.31 82 GLU A O 1
ATOM 670 N N . LEU A 1 83 ? -6.047 11.795 0.379 1.00 91.62 83 LEU A N 1
ATOM 671 C CA . LEU A 1 83 ? -5.878 10.884 1.512 1.00 91.62 83 LEU A CA 1
ATOM 672 C C . LEU A 1 83 ? -6.546 11.430 2.779 1.00 91.62 83 LEU A C 1
ATOM 674 O O . LEU A 1 83 ? -7.215 10.668 3.477 1.00 91.62 83 LEU A O 1
ATOM 678 N N . ALA A 1 84 ? -6.419 12.732 3.051 1.00 90.75 84 ALA A N 1
ATOM 679 C CA . ALA A 1 84 ? -7.055 13.374 4.198 1.00 90.75 84 ALA A CA 1
ATOM 680 C C . ALA A 1 84 ? -8.591 13.357 4.092 1.00 90.75 84 ALA A C 1
ATOM 682 O O . ALA A 1 84 ? -9.283 13.031 5.059 1.00 90.75 84 ALA A O 1
ATOM 683 N N . GLU A 1 85 ? -9.143 13.635 2.910 1.00 94.00 85 GLU A N 1
ATOM 684 C CA . GLU A 1 85 ? -10.589 13.568 2.668 1.00 94.00 85 GLU A CA 1
ATOM 685 C C . GLU A 1 85 ? -11.144 12.150 2.840 1.00 94.00 85 GLU A C 1
ATOM 687 O O . GLU A 1 85 ? -12.197 11.942 3.459 1.00 94.00 85 GLU A O 1
ATOM 692 N N . LEU A 1 86 ? -10.433 11.156 2.304 1.00 93.00 86 LEU A N 1
ATOM 693 C CA . LEU A 1 86 ? -10.815 9.750 2.400 1.00 93.00 86 LEU A CA 1
ATOM 694 C C . LEU A 1 86 ? -10.716 9.245 3.836 1.00 93.00 86 LEU A C 1
ATOM 696 O O . LEU A 1 86 ? -11.595 8.506 4.285 1.00 93.00 86 LEU A O 1
ATOM 700 N N .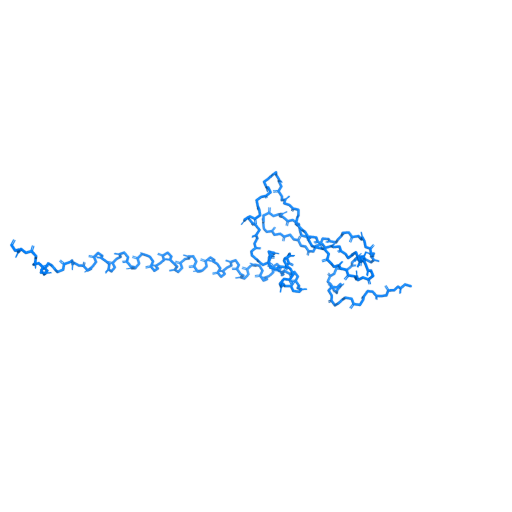 GLU A 1 87 ? -9.708 9.685 4.583 1.00 92.06 87 GLU A N 1
ATOM 701 C CA . GLU A 1 87 ? -9.590 9.424 6.013 1.00 92.06 87 GLU A CA 1
ATOM 702 C C . GLU A 1 87 ? -10.754 10.039 6.802 1.00 92.06 87 GLU A C 1
ATOM 704 O O . GLU A 1 87 ? -11.423 9.328 7.555 1.00 92.06 87 GLU A O 1
ATOM 709 N N . ALA A 1 88 ? -11.099 11.304 6.550 1.00 94.25 88 ALA A N 1
ATOM 710 C CA . ALA A 1 88 ? -12.255 11.949 7.1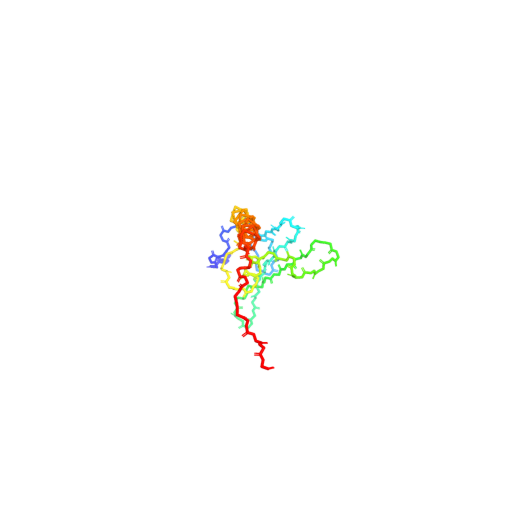70 1.00 94.25 88 ALA A CA 1
ATOM 711 C C . ALA A 1 88 ? -13.578 11.250 6.811 1.00 94.25 88 ALA A C 1
ATOM 713 O O . ALA A 1 88 ? -14.509 11.180 7.617 1.00 94.25 88 ALA A O 1
ATOM 714 N N . ARG A 1 89 ? -13.701 10.713 5.591 1.00 95.00 89 ARG A N 1
ATOM 715 C CA . ARG A 1 89 ? -14.866 9.911 5.192 1.00 95.00 89 ARG A CA 1
ATOM 716 C C . ARG A 1 89 ? -14.929 8.594 5.965 1.00 95.00 89 ARG A C 1
ATOM 718 O O . ARG A 1 89 ? -16.006 8.235 6.432 1.00 95.00 89 ARG A O 1
ATOM 725 N N . ARG A 1 90 ? -13.804 7.890 6.120 1.00 94.50 90 ARG A N 1
ATOM 726 C CA . ARG A 1 90 ? -13.730 6.642 6.901 1.00 94.50 90 ARG A CA 1
ATOM 727 C C . ARG A 1 90 ? -14.120 6.871 8.353 1.00 94.50 90 ARG A C 1
ATOM 729 O O . ARG A 1 90 ? -14.906 6.096 8.891 1.00 94.50 90 ARG A O 1
ATOM 736 N N . GLU A 1 91 ? -13.625 7.949 8.949 1.00 95.00 91 GLU A N 1
ATOM 737 C CA . GLU A 1 91 ? -13.931 8.280 10.337 1.00 95.00 91 GLU A CA 1
ATOM 738 C C . GLU A 1 91 ? -15.420 8.610 10.524 1.00 95.00 91 GLU A C 1
ATOM 740 O O . GLU A 1 91 ? -16.074 8.047 11.400 1.00 95.00 91 GLU A O 1
ATOM 745 N N . ARG A 1 92 ? -16.016 9.402 9.621 1.00 96.25 92 ARG A N 1
ATOM 746 C CA . ARG A 1 92 ? -17.470 9.660 9.629 1.00 96.25 92 ARG A CA 1
ATOM 747 C C . ARG A 1 92 ? -18.301 8.385 9.486 1.00 96.25 92 ARG A C 1
ATOM 749 O O . ARG A 1 92 ? -19.278 8.199 10.203 1.00 96.25 92 ARG A O 1
ATOM 756 N N . VAL A 1 93 ? -17.915 7.483 8.581 1.00 96.38 93 VAL A N 1
ATOM 757 C CA . VAL A 1 93 ? -18.606 6.193 8.410 1.00 96.38 93 VAL A CA 1
ATOM 758 C C . VAL A 1 93 ? -18.514 5.355 9.685 1.00 96.38 93 VAL A C 1
ATOM 760 O O . VAL A 1 93 ? -19.516 4.779 10.104 1.00 96.38 93 VAL A O 1
ATOM 763 N N . LYS A 1 94 ? -17.346 5.316 10.335 1.00 96.06 94 LYS A N 1
ATOM 764 C CA . LYS A 1 94 ? -17.149 4.605 11.603 1.00 96.06 94 LYS A CA 1
ATOM 765 C C . LYS A 1 94 ? -18.075 5.141 12.700 1.00 96.06 94 LYS A C 1
ATOM 767 O O . LYS A 1 94 ? -18.749 4.345 13.352 1.00 96.06 94 LYS A O 1
ATOM 772 N N . GLN A 1 95 ? -18.169 6.463 12.839 1.00 96.75 95 GLN A N 1
ATOM 773 C CA . GLN A 1 95 ? -19.070 7.122 13.791 1.00 96.75 95 GLN A CA 1
ATOM 774 C C . GLN A 1 95 ? -20.543 6.809 13.490 1.00 96.75 95 GLN A C 1
ATOM 776 O O . GLN A 1 95 ? -21.287 6.411 14.386 1.00 96.75 95 GLN A O 1
ATOM 781 N N . ASN A 1 96 ? -20.958 6.882 12.221 1.00 95.81 96 ASN A N 1
ATOM 782 C CA . ASN A 1 96 ? -22.322 6.535 11.810 1.00 95.81 96 ASN A CA 1
ATOM 783 C C . ASN A 1 96 ? -22.665 5.070 12.125 1.00 95.81 96 ASN A C 1
ATOM 785 O O . ASN A 1 96 ? -23.753 4.779 12.618 1.00 95.81 96 ASN A O 1
ATOM 789 N N . ILE A 1 97 ? -21.736 4.136 11.886 1.00 96.12 97 ILE A N 1
ATOM 790 C CA . ILE A 1 97 ? -21.917 2.717 12.228 1.00 96.12 97 ILE A CA 1
ATOM 791 C C . ILE A 1 97 ? -22.093 2.539 13.741 1.00 96.12 97 ILE A C 1
ATOM 793 O O . ILE A 1 97 ? -22.915 1.727 14.174 1.00 96.12 97 ILE A O 1
ATOM 797 N N . GLU A 1 98 ? -21.328 3.264 14.556 1.00 95.69 98 GLU A N 1
ATOM 798 C CA . GLU A 1 98 ? -21.437 3.207 16.014 1.00 95.69 98 GLU A CA 1
ATOM 799 C C . GLU A 1 98 ? -22.784 3.744 16.517 1.00 95.69 98 GLU A C 1
ATOM 801 O O . GLU A 1 98 ? -23.436 3.088 17.340 1.00 95.69 98 GLU A O 1
ATOM 806 N N . LEU A 1 99 ? -23.242 4.874 15.967 1.00 95.38 99 LEU A N 1
ATOM 807 C CA . LEU A 1 99 ? -24.555 5.453 16.259 1.00 95.38 99 LEU A CA 1
ATOM 808 C C . LEU A 1 99 ? -25.685 4.482 15.901 1.00 95.38 99 LEU A C 1
ATOM 810 O O . LEU A 1 99 ? -26.460 4.111 16.783 1.00 95.38 99 LEU A O 1
ATOM 814 N N . LEU A 1 100 ? -25.692 3.943 14.678 1.00 93.75 100 LEU A N 1
ATOM 815 C CA . LEU A 1 100 ? -26.698 2.971 14.231 1.00 93.75 100 LEU A CA 1
ATOM 816 C C . LEU A 1 100 ? -26.715 1.708 15.105 1.00 93.75 100 LEU A C 1
ATOM 818 O O . LEU A 1 100 ? -27.774 1.173 15.437 1.00 93.75 100 LEU A O 1
ATOM 822 N N . LYS A 1 101 ? -25.543 1.217 15.532 1.00 94.56 101 LYS A N 1
ATOM 823 C CA . LYS A 1 101 ? -25.450 0.087 16.472 1.00 94.56 101 LYS A CA 1
ATOM 824 C C . LYS A 1 101 ? -26.023 0.434 17.850 1.00 94.56 101 LYS A C 1
ATOM 826 O O . LYS A 1 101 ? -26.547 -0.459 18.517 1.00 94.56 101 LYS A O 1
ATOM 831 N N . LYS A 1 102 ? -25.908 1.682 18.314 1.00 93.19 102 LYS A N 1
ATOM 832 C CA . LYS A 1 102 ? -26.480 2.156 19.586 1.00 93.19 102 LYS A CA 1
ATOM 833 C C . LYS A 1 102 ? -27.997 2.327 19.490 1.00 93.19 102 LYS A C 1
ATOM 835 O O . LYS A 1 102 ? -28.699 1.821 20.359 1.00 93.19 102 LYS A O 1
ATOM 840 N N . GLU A 1 103 ? -28.498 2.936 18.422 1.00 91.38 103 GLU A N 1
ATOM 841 C CA . GLU A 1 103 ? -29.937 3.078 18.156 1.00 91.38 103 GLU A CA 1
ATOM 842 C C . GLU A 1 103 ? -30.617 1.714 18.007 1.00 91.38 103 GLU A C 1
ATOM 844 O O . GLU A 1 103 ? -31.652 1.467 18.620 1.00 91.38 103 GLU A O 1
ATOM 849 N N . ARG A 1 104 ? -29.981 0.766 17.304 1.00 89.38 104 ARG A N 1
ATOM 850 C CA . ARG A 1 104 ? -30.478 -0.614 17.186 1.00 89.38 104 ARG A CA 1
ATOM 851 C C . ARG A 1 104 ? -30.512 -1.360 18.523 1.00 89.38 104 ARG A C 1
ATOM 853 O O . ARG A 1 104 ? -31.318 -2.272 18.670 1.00 89.38 104 ARG A O 1
ATOM 860 N N . ARG A 1 105 ? -29.629 -1.025 19.472 1.00 86.50 105 ARG A N 1
ATOM 861 C CA . ARG A 1 105 ? -29.666 -1.579 20.838 1.00 86.50 105 ARG A CA 1
ATOM 862 C C . ARG A 1 105 ? -30.819 -0.975 21.638 1.00 86.50 105 ARG A C 1
ATOM 864 O O . ARG A 1 105 ? -31.613 -1.744 22.160 1.00 86.50 105 ARG A O 1
ATOM 871 N N . ARG A 1 106 ? -30.975 0.357 21.625 1.00 84.62 106 ARG A N 1
ATOM 872 C CA . ARG A 1 106 ? -32.104 1.052 22.274 1.00 84.62 106 ARG A CA 1
ATOM 873 C C . ARG A 1 106 ? -33.450 0.546 21.754 1.00 84.62 106 ARG A C 1
ATOM 875 O O . ARG A 1 106 ? -34.221 -0.003 22.515 1.00 84.62 106 ARG A O 1
ATOM 882 N N . GLY A 1 107 ? -33.652 0.522 20.436 1.00 80.75 107 GLY A N 1
ATOM 883 C CA . GLY A 1 107 ? -34.894 0.018 19.838 1.00 80.75 107 GLY A CA 1
ATOM 884 C C . GLY A 1 107 ? -35.113 -1.503 19.934 1.00 80.75 107 GLY A C 1
ATOM 885 O O . GLY A 1 107 ? -36.130 -1.998 19.445 1.00 80.75 107 GLY A O 1
ATOM 886 N N . LYS A 1 108 ? -34.157 -2.278 20.468 1.00 74.62 108 LYS A N 1
ATOM 887 C CA . LYS A 1 108 ? -34.368 -3.678 20.885 1.00 74.62 108 LYS A CA 1
ATOM 888 C C . LYS A 1 108 ? -34.755 -3.771 22.361 1.00 74.62 108 LYS A C 1
ATOM 890 O O . LYS A 1 108 ? -35.480 -4.686 22.708 1.00 74.62 108 LYS A O 1
ATOM 895 N N . GLU A 1 109 ? -34.283 -2.841 23.182 1.00 64.94 109 GLU A N 1
ATOM 896 C CA . GLU A 1 109 ? -34.636 -2.708 24.597 1.00 64.94 109 GLU A CA 1
ATOM 897 C C . GLU A 1 109 ? -36.034 -2.089 24.771 1.00 64.94 109 GLU A C 1
ATOM 899 O O . GLU A 1 109 ? -36.829 -2.588 25.558 1.00 64.94 109 GLU A O 1
ATOM 904 N N . ASP A 1 110 ? -36.388 -1.104 23.937 1.00 61.88 110 ASP A N 1
ATOM 905 C CA . ASP A 1 110 ? -37.732 -0.505 23.883 1.00 61.88 110 ASP A CA 1
ATOM 906 C C . ASP A 1 110 ? -38.778 -1.464 23.279 1.00 61.88 110 ASP A C 1
ATOM 908 O O . ASP A 1 110 ? -39.977 -1.345 23.534 1.00 61.88 110 ASP A O 1
ATOM 912 N N . ARG A 1 111 ? -38.337 -2.457 22.489 1.00 58.47 111 ARG A N 1
ATOM 913 C CA . ARG A 1 111 ? -39.180 -3.586 22.068 1.00 58.47 111 ARG A CA 1
ATOM 914 C C . ARG A 1 111 ? -39.232 -4.606 23.201 1.00 58.47 111 ARG A C 1
ATOM 916 O O . ARG A 1 111 ? -38.554 -5.629 23.157 1.00 58.47 111 ARG A O 1
ATOM 923 N N . CYS A 1 112 ? -40.073 -4.329 24.198 1.00 57.72 112 CYS A N 1
ATOM 924 C CA . CYS A 1 112 ? -40.591 -5.370 25.082 1.00 57.72 112 CYS A CA 1
ATOM 925 C C . CYS A 1 112 ? -41.030 -6.559 24.206 1.00 57.72 112 CYS A C 1
ATOM 927 O O . CYS A 1 112 ? -41.835 -6.343 23.292 1.00 57.72 112 CYS A O 1
ATOM 929 N N . PRO A 1 113 ? -40.508 -7.784 24.408 1.00 58.06 113 PRO A N 1
ATOM 930 C CA . PRO A 1 113 ? -41.050 -8.943 23.726 1.00 58.06 113 PRO A CA 1
ATOM 931 C C . PRO A 1 113 ? -42.484 -9.101 24.227 1.00 58.06 113 PRO A C 1
ATOM 933 O O . PRO A 1 113 ? -42.712 -9.524 25.359 1.00 58.06 113 PRO A O 1
ATOM 936 N N . THR A 1 114 ? -43.465 -8.707 23.415 1.00 51.41 114 THR A N 1
ATOM 937 C CA . THR A 1 114 ? -44.842 -9.126 23.637 1.00 51.41 114 THR A CA 1
ATOM 938 C C . THR A 1 114 ? -44.834 -10.638 23.521 1.00 51.41 114 THR A C 1
ATOM 940 O O . THR A 1 114 ? -44.715 -11.193 22.432 1.00 51.41 114 THR A O 1
ATOM 943 N N . SER A 1 115 ? -44.861 -11.273 24.689 1.00 49.50 115 SER A N 1
ATOM 944 C CA . SER A 1 115 ? -45.146 -12.678 24.905 1.00 49.50 115 SER A CA 1
ATOM 945 C C . SER A 1 115 ? -46.428 -13.039 24.160 1.00 49.50 115 SER A C 1
ATOM 947 O O . SER A 1 115 ? -47.513 -12.825 24.691 1.00 49.50 115 SER A O 1
ATOM 949 N N . GLN A 1 116 ? -46.311 -13.567 22.945 1.00 51.53 116 GLN A N 1
ATOM 950 C CA . GLN A 1 116 ? -47.388 -14.281 22.271 1.00 51.53 116 GLN A CA 1
ATOM 951 C C . GLN A 1 116 ? -46.807 -15.491 21.531 1.00 51.53 116 GLN A C 1
ATOM 953 O O . GLN A 1 116 ? -45.804 -15.377 20.828 1.00 51.53 116 GLN A O 1
ATOM 958 N N . ASP A 1 117 ? -47.490 -16.617 21.748 1.00 55.34 117 ASP A N 1
ATOM 959 C CA . ASP A 1 117 ? -47.480 -17.869 20.984 1.00 55.34 117 ASP A CA 1
ATOM 960 C C . ASP A 1 117 ? -46.300 -18.816 21.307 1.00 55.34 117 ASP A C 1
ATOM 962 O O . ASP A 1 117 ? -45.164 -18.622 20.890 1.00 55.34 117 ASP A O 1
ATOM 966 N N . GLY A 1 118 ? -46.458 -19.852 22.136 1.00 46.28 118 GLY A N 1
ATOM 967 C CA . GLY A 1 118 ? -47.527 -20.853 22.085 1.00 46.28 118 GLY A CA 1
ATOM 968 C C . GLY A 1 118 ? -47.047 -22.074 21.293 1.00 46.28 118 GLY A C 1
ATOM 969 O O . GLY A 1 118 ? -47.494 -22.294 20.175 1.00 46.28 118 GLY A O 1
ATOM 970 N N . TRP A 1 119 ? -46.119 -22.846 21.867 1.00 59.03 119 TRP A N 1
ATOM 971 C CA . TRP A 1 119 ? -45.723 -24.178 21.390 1.00 59.03 119 TRP A CA 1
ATOM 972 C C . TRP A 1 119 ? -45.812 -25.147 22.568 1.00 59.03 119 TRP A C 1
ATOM 974 O O . TRP A 1 119 ? -44.801 -25.532 23.147 1.00 59.03 119 TRP A O 1
ATOM 984 N N . GLU A 1 120 ? -47.038 -25.485 22.954 1.00 51.69 120 GLU A N 1
ATOM 985 C CA . GLU A 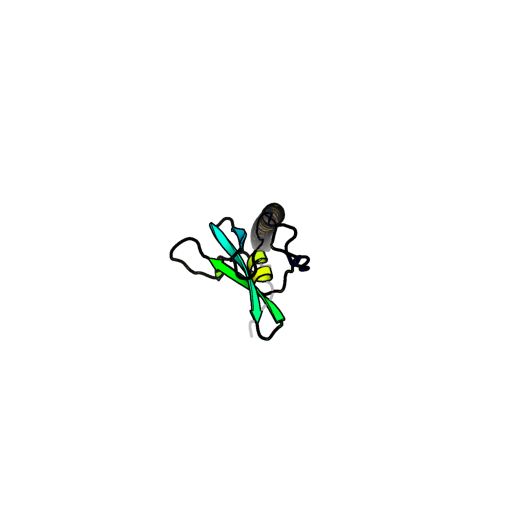1 120 ? -47.316 -26.629 23.818 1.00 51.69 120 GLU A CA 1
ATOM 986 C C . GLU A 1 120 ? -48.194 -27.586 23.001 1.00 51.69 120 GLU A C 1
ATOM 988 O O . GLU A 1 120 ? -49.294 -27.222 22.578 1.00 51.69 120 GLU A O 1
ATOM 993 N N . VAL A 1 121 ? -47.633 -28.757 22.687 1.00 61.69 121 VAL A N 1
ATOM 994 C CA . VAL A 1 121 ? -48.344 -29.974 22.269 1.00 61.69 121 VAL A CA 1
ATOM 995 C C . VAL A 1 121 ? -48.187 -30.965 23.407 1.00 61.69 121 VAL A C 1
ATOM 997 O O . VAL A 1 121 ? -47.043 -31.061 23.910 1.00 61.69 121 VAL A O 1
#

Foldseek 3Di:
DDDPPPPAPPPQPDPPDAADKDFQDADPQGKTKIWHFHQDPNDTDIQIDIDGDDPDPDPVPDDVQVVCVNVVVDPYRDDPVNVVVVVVVVVVVVVVVVVVVVVVVVVVVVPDPPDDDDDDD

pLDDT: mean 79.53, std 17.35, range [37.62, 96.75]

Sequence (121 aa):
IGRCRSSWCRGCWGCSARGRRCQVGADKFGNRYFTRVEEVDGVMEEKRWVEFKGSDQDQTTVQVEWICWLNGQRKKAPTPEELAELEARRERVKQNIELLKKERRRGKEDRCPTSQDGWEV